Protein AF-A0A1X7E8T2-F1 (afdb_monomer_lite)

Foldseek 3Di:
DDDDDDDDDDDDDDDDDDDDDDDDDDDDDDDDDDDDDDDDDPDDPPPDPPPPPDDDDVLVVLLVLLLVVLVCVVVVHDDDPCVVSVHDPQSVVLSVVLNVVLVVQCVVPNDVSSSVSSNVSSSVSSVVQVVVPHPPPDPDD

Structure (mmCIF, N/CA/C/O backbone):
data_AF-A0A1X7E8T2-F1
#
_entry.id   AF-A0A1X7E8T2-F1
#
loop_
_atom_site.group_PDB
_atom_site.id
_atom_site.type_symbol
_atom_site.label_atom_id
_atom_site.label_alt_id
_atom_site.label_comp_id
_atom_site.label_asym_id
_atom_site.label_entity_id
_atom_site.label_seq_id
_atom_site.pdbx_PDB_ins_code
_atom_site.Cartn_x
_atom_site.Cartn_y
_atom_site.Cartn_z
_atom_site.occupancy
_atom_site.B_iso_or_equiv
_atom_site.auth_seq_id
_atom_site.auth_comp_id
_atom_site.auth_asym_id
_atom_site.auth_atom_id
_atom_site.pdbx_PDB_model_num
ATOM 1 N N . MET A 1 1 ? -57.984 16.755 6.694 1.00 47.62 1 MET A N 1
ATOM 2 C CA . MET A 1 1 ? -57.426 17.216 7.982 1.00 47.62 1 MET A CA 1
ATOM 3 C C . MET A 1 1 ? -56.190 18.036 7.665 1.00 47.62 1 MET A C 1
ATOM 5 O O . MET A 1 1 ? -55.343 17.577 6.915 1.00 47.62 1 MET A O 1
ATOM 9 N N . THR A 1 2 ? -56.200 19.286 8.104 1.00 55.44 2 THR A N 1
ATOM 10 C CA . THR A 1 2 ? -55.196 20.333 7.880 1.00 55.44 2 THR A CA 1
ATOM 11 C C . THR A 1 2 ? -54.345 20.446 9.144 1.00 55.44 2 THR A C 1
ATOM 13 O O . THR A 1 2 ? -54.936 20.390 10.219 1.00 55.44 2 THR A O 1
ATOM 16 N N . THR A 1 3 ? -53.021 20.574 8.975 1.00 52.94 3 THR A N 1
ATOM 17 C CA . THR A 1 3 ? -51.999 21.299 9.780 1.00 52.94 3 THR A CA 1
ATOM 18 C C . THR A 1 3 ? -50.628 20.888 9.194 1.00 52.94 3 THR A C 1
ATOM 20 O O . THR A 1 3 ? -50.356 19.701 9.076 1.00 52.94 3 THR A O 1
ATOM 23 N N . GLY A 1 4 ? -49.823 21.752 8.553 1.00 41.75 4 GLY A N 1
ATOM 24 C CA . GLY A 1 4 ? -49.008 22.849 9.116 1.00 41.75 4 GLY A CA 1
ATOM 25 C C . GLY A 1 4 ? -47.667 22.274 9.622 1.00 41.75 4 GLY A C 1
ATOM 26 O O . GLY A 1 4 ? -47.700 21.336 10.399 1.00 41.75 4 GLY A O 1
ATOM 27 N N . GLY A 1 5 ? -46.451 22.700 9.273 1.00 45.28 5 GLY A N 1
ATOM 28 C CA . GLY A 1 5 ? -45.900 23.837 8.536 1.00 45.28 5 GLY A CA 1
ATOM 29 C C . GLY A 1 5 ? -44.436 24.047 8.997 1.00 45.28 5 GLY A C 1
ATOM 30 O O . GLY A 1 5 ? -44.117 23.683 10.122 1.00 45.28 5 GLY A O 1
ATOM 31 N N . ALA A 1 6 ? -43.606 24.657 8.131 1.00 50.69 6 ALA A N 1
ATOM 32 C CA . ALA A 1 6 ? -42.314 25.344 8.374 1.00 50.69 6 ALA A CA 1
ATOM 33 C C . ALA A 1 6 ? -41.153 24.542 9.024 1.00 50.69 6 ALA A C 1
ATOM 35 O O . ALA A 1 6 ? -41.306 23.859 10.020 1.00 50.69 6 ALA A O 1
ATOM 36 N N . GLY A 1 7 ? -39.907 24.577 8.551 1.00 42.00 7 GLY A N 1
ATOM 37 C CA . GLY A 1 7 ? -39.174 25.625 7.847 1.00 42.00 7 GLY A CA 1
ATOM 38 C C . GLY A 1 7 ? -37.920 25.951 8.668 1.00 42.00 7 GLY A C 1
ATOM 39 O O . GLY A 1 7 ? -38.041 26.374 9.811 1.00 42.00 7 GLY A O 1
ATOM 40 N N . ARG A 1 8 ? -36.717 25.761 8.110 1.00 49.94 8 ARG A N 1
ATOM 41 C CA . ARG A 1 8 ? -35.487 26.400 8.611 1.00 49.94 8 ARG A CA 1
ATOM 42 C C . ARG A 1 8 ? -34.585 26.777 7.444 1.00 49.94 8 ARG A C 1
ATOM 44 O O . ARG A 1 8 ? -33.839 25.961 6.917 1.00 49.94 8 ARG A O 1
ATOM 51 N N . ALA A 1 9 ? -34.693 28.047 7.072 1.00 47.41 9 ALA A N 1
ATOM 52 C CA . ALA A 1 9 ? -33.646 28.794 6.404 1.00 47.41 9 ALA A CA 1
ATOM 53 C C . ALA A 1 9 ? -32.583 29.189 7.443 1.00 47.41 9 ALA A C 1
ATOM 55 O O . ALA A 1 9 ? -32.914 29.537 8.577 1.00 47.41 9 ALA A O 1
ATOM 56 N N . GLY A 1 10 ? -31.317 29.140 7.042 1.00 40.50 10 GLY A N 1
ATOM 57 C CA . GLY A 1 10 ? -30.179 29.645 7.799 1.00 40.50 10 GLY A CA 1
ATOM 58 C C . GLY A 1 10 ? -29.156 30.211 6.826 1.00 40.50 10 GLY A C 1
ATOM 59 O O . GLY A 1 10 ? -28.277 29.501 6.351 1.00 40.50 10 GLY A O 1
ATOM 60 N N . THR A 1 11 ? -29.337 31.480 6.483 1.00 48.34 11 THR A N 1
ATOM 61 C CA . THR A 1 11 ? -28.379 32.343 5.789 1.00 48.34 11 THR A CA 1
ATOM 62 C C . THR A 1 11 ? -27.272 32.782 6.744 1.00 48.34 11 THR A C 1
ATOM 64 O O . THR A 1 11 ? -27.577 33.091 7.893 1.00 48.34 11 THR A O 1
ATOM 67 N N . ALA A 1 12 ? -26.037 32.880 6.246 1.00 46.22 12 ALA A N 1
ATOM 68 C CA . ALA A 1 12 ? -25.117 34.018 6.424 1.00 46.22 12 ALA A CA 1
ATOM 69 C C . ALA A 1 12 ? -23.661 33.551 6.271 1.00 46.22 12 ALA A C 1
ATOM 71 O O . ALA A 1 12 ? -23.116 32.859 7.129 1.00 46.22 12 ALA A O 1
ATOM 72 N N . ARG A 1 13 ? -23.012 33.976 5.186 1.00 45.91 13 ARG A N 1
ATOM 73 C CA . ARG A 1 13 ? -21.558 34.153 5.139 1.00 45.91 13 ARG A CA 1
ATOM 74 C C . ARG A 1 13 ? -21.294 35.484 4.449 1.00 45.91 13 ARG A C 1
ATOM 76 O O . ARG A 1 13 ? -21.153 35.533 3.235 1.00 45.91 13 ARG A O 1
ATOM 83 N N . ASP A 1 14 ? -21.265 36.534 5.256 1.00 47.06 14 ASP A N 1
ATOM 84 C CA . ASP A 1 14 ? -20.625 37.801 4.925 1.00 47.06 14 ASP A CA 1
ATOM 85 C C . ASP A 1 14 ? -19.284 37.862 5.653 1.00 47.06 14 ASP A C 1
ATOM 87 O O . ASP A 1 14 ? -19.180 37.484 6.821 1.00 47.06 14 ASP A O 1
ATOM 91 N N . GLY A 1 15 ? -18.252 38.331 4.957 1.00 39.97 15 GLY A N 1
ATOM 92 C CA . GLY A 1 15 ? -16.923 38.502 5.533 1.00 39.97 15 GLY A CA 1
ATOM 93 C C . GLY A 1 15 ? -15.854 38.801 4.493 1.00 39.97 15 GLY A C 1
ATOM 94 O O . GLY A 1 15 ? -14.969 37.987 4.256 1.00 39.97 15 GLY A O 1
ATOM 95 N N . ALA A 1 16 ? -15.954 39.970 3.865 1.00 48.88 16 ALA A N 1
ATOM 96 C CA . ALA A 1 16 ? -14.907 40.558 3.040 1.00 48.88 16 ALA A CA 1
ATOM 97 C C . ALA A 1 16 ? -13.656 40.905 3.875 1.00 48.88 16 ALA A C 1
ATOM 99 O O . ALA A 1 16 ? -13.767 41.474 4.960 1.00 48.88 16 ALA A O 1
ATOM 100 N N . GLY A 1 17 ? -12.467 40.637 3.329 1.00 40.22 17 GLY A N 1
ATOM 101 C CA . GLY A 1 17 ? -11.173 41.027 3.894 1.00 40.22 17 GLY A CA 1
ATOM 102 C C . GLY A 1 17 ? -10.175 41.349 2.782 1.00 40.22 17 GLY A C 1
ATOM 103 O O . GLY A 1 17 ? -9.835 40.494 1.975 1.00 40.22 17 GLY A O 1
ATOM 104 N N . ARG A 1 18 ? -9.779 42.620 2.714 1.00 47.09 18 ARG A N 1
ATOM 105 C CA . ARG A 1 18 ? -8.956 43.284 1.694 1.00 47.09 18 ARG A CA 1
ATOM 106 C C . ARG A 1 18 ? -7.446 43.001 1.814 1.00 47.09 18 ARG A C 1
ATOM 108 O O . ARG A 1 18 ? -6.938 42.809 2.908 1.00 47.09 18 ARG A O 1
ATOM 115 N N . ALA A 1 19 ? -6.781 43.250 0.680 1.00 41.53 19 ALA A N 1
ATOM 116 C CA . ALA A 1 19 ? -5.479 43.917 0.512 1.00 41.53 19 ALA A CA 1
ATOM 117 C C . ALA A 1 19 ? -4.166 43.120 0.676 1.00 41.53 19 ALA A C 1
ATOM 119 O O . ALA A 1 19 ? -3.725 42.792 1.767 1.00 41.53 19 ALA A O 1
ATOM 120 N N . ALA A 1 20 ? -3.521 42.944 -0.485 1.00 47.75 20 ALA A N 1
ATOM 121 C CA . ALA A 1 20 ? -2.163 43.375 -0.836 1.00 47.75 20 ALA A CA 1
ATOM 122 C C . ALA A 1 20 ? -1.031 43.249 0.200 1.00 47.75 20 ALA A C 1
ATOM 124 O O . ALA A 1 20 ? -0.985 43.999 1.166 1.00 47.75 20 ALA A O 1
ATOM 125 N N . ALA A 1 21 ? 0.003 42.485 -0.161 1.00 49.88 21 ALA A N 1
ATOM 126 C CA . ALA A 1 21 ? 1.390 42.915 0.019 1.00 49.88 21 ALA A CA 1
ATOM 127 C C . ALA A 1 21 ? 2.311 42.144 -0.935 1.00 49.88 21 ALA A C 1
ATOM 129 O O . ALA A 1 21 ? 2.346 40.916 -0.946 1.00 49.88 21 ALA A O 1
ATOM 130 N N . ALA A 1 22 ? 3.038 42.902 -1.750 1.00 49.47 22 ALA A N 1
ATOM 131 C CA . ALA A 1 22 ? 4.147 42.440 -2.560 1.00 49.47 22 ALA A CA 1
ATOM 132 C C . ALA A 1 22 ? 5.334 42.046 -1.669 1.00 49.47 22 ALA A C 1
ATOM 134 O O . ALA A 1 22 ? 5.624 42.730 -0.690 1.00 49.47 22 ALA A O 1
ATOM 135 N N . ALA A 1 23 ? 6.063 41.002 -2.056 1.00 49.69 23 ALA A N 1
ATOM 136 C CA . ALA A 1 23 ? 7.423 40.767 -1.584 1.00 49.69 23 ALA A CA 1
ATOM 137 C C . ALA A 1 23 ? 8.209 40.019 -2.668 1.00 49.69 23 ALA A C 1
ATOM 139 O O . ALA A 1 23 ? 8.424 38.812 -2.610 1.00 49.69 23 ALA A O 1
ATOM 140 N N . SER A 1 24 ? 8.605 40.762 -3.698 1.00 52.66 24 SER A N 1
ATOM 141 C CA . SER A 1 24 ? 9.630 40.347 -4.650 1.00 52.66 24 SER A CA 1
ATOM 142 C C . SER A 1 24 ? 10.980 40.395 -3.932 1.00 52.66 24 SER A C 1
ATOM 144 O O . SER A 1 24 ? 11.503 41.482 -3.691 1.00 52.66 24 SER A O 1
ATOM 146 N N . VAL A 1 25 ? 11.543 39.242 -3.566 1.00 58.47 25 VAL A N 1
ATOM 147 C CA . VAL A 1 25 ? 12.923 39.158 -3.067 1.00 58.47 25 VAL A CA 1
ATOM 148 C C . VAL A 1 25 ? 13.800 38.601 -4.178 1.00 58.47 25 VAL A C 1
ATOM 150 O O . VAL A 1 25 ? 13.649 37.464 -4.619 1.00 58.47 25 VAL A O 1
ATOM 153 N N . ALA A 1 26 ? 14.688 39.468 -4.653 1.00 53.72 26 ALA A N 1
ATOM 154 C CA . ALA A 1 26 ? 15.726 39.187 -5.622 1.00 53.72 26 ALA A CA 1
ATOM 155 C C . ALA A 1 26 ? 16.789 38.241 -5.046 1.00 53.72 26 ALA A C 1
ATOM 157 O O . ALA A 1 26 ? 17.225 38.408 -3.909 1.00 53.72 26 ALA A O 1
ATOM 158 N N . ALA A 1 27 ? 17.283 37.324 -5.874 1.00 51.81 27 ALA A N 1
ATOM 159 C CA . ALA A 1 27 ? 18.575 36.685 -5.667 1.00 51.81 27 ALA A CA 1
ATOM 160 C C . ALA A 1 27 ? 19.284 36.571 -7.022 1.00 51.81 27 ALA A C 1
ATOM 162 O O . ALA A 1 27 ? 19.103 35.618 -7.775 1.00 51.81 27 ALA A O 1
ATOM 163 N N . VAL A 1 28 ? 20.065 37.603 -7.342 1.00 53.75 28 VAL A N 1
ATOM 164 C CA . VAL A 1 28 ? 21.097 37.557 -8.379 1.00 53.75 28 VAL A CA 1
ATOM 165 C C . VAL A 1 28 ? 22.273 36.789 -7.785 1.00 53.75 28 VAL A C 1
ATOM 167 O O . VAL A 1 28 ? 22.878 37.249 -6.821 1.00 53.75 28 VAL A O 1
ATOM 170 N N . LEU A 1 29 ? 22.599 35.629 -8.351 1.00 52.75 29 LEU A N 1
ATOM 171 C CA . LEU A 1 29 ? 23.844 34.921 -8.062 1.00 52.75 29 LEU A CA 1
ATOM 172 C C . LEU A 1 29 ? 24.620 34.734 -9.362 1.00 52.75 29 LEU A C 1
ATOM 174 O O . LEU A 1 29 ? 24.509 33.731 -10.062 1.00 52.75 29 LEU A O 1
ATOM 178 N N . THR A 1 30 ? 25.407 35.757 -9.677 1.00 54.12 30 THR A N 1
ATOM 179 C CA . THR A 1 30 ? 26.516 35.695 -10.624 1.00 54.12 30 THR A CA 1
ATOM 180 C C . THR A 1 30 ? 27.659 34.944 -9.944 1.00 54.12 30 THR A C 1
ATOM 182 O O . THR A 1 30 ? 28.246 35.441 -8.986 1.00 54.12 30 THR A O 1
ATOM 185 N N . GLY A 1 31 ? 27.975 33.745 -10.428 1.00 50.38 31 GLY A N 1
ATOM 186 C CA . GLY A 1 31 ? 29.115 32.954 -9.969 1.00 50.38 31 GLY A CA 1
ATOM 187 C C . GLY A 1 31 ? 29.914 32.436 -11.156 1.00 50.38 31 GLY A C 1
ATOM 188 O O . GLY A 1 31 ? 29.696 31.316 -11.604 1.00 50.38 31 GLY A O 1
ATOM 189 N N . LEU A 1 32 ? 30.827 33.261 -11.677 1.00 53.78 32 LEU A N 1
ATOM 190 C CA . LEU A 1 32 ? 31.925 32.794 -12.521 1.00 53.78 32 LEU A CA 1
ATOM 191 C C . LEU A 1 32 ? 32.920 32.054 -11.623 1.00 53.78 32 LEU A C 1
ATOM 193 O O . LEU A 1 32 ? 33.567 32.676 -10.784 1.00 53.78 32 LEU A O 1
ATOM 197 N N . LEU A 1 33 ? 33.088 30.753 -11.842 1.00 56.59 33 LEU A N 1
ATOM 198 C CA . LEU A 1 33 ? 34.273 30.033 -11.391 1.00 56.59 33 LEU A CA 1
ATOM 199 C C . LEU A 1 33 ? 35.009 29.504 -12.614 1.00 56.59 33 LEU A C 1
ATOM 201 O O .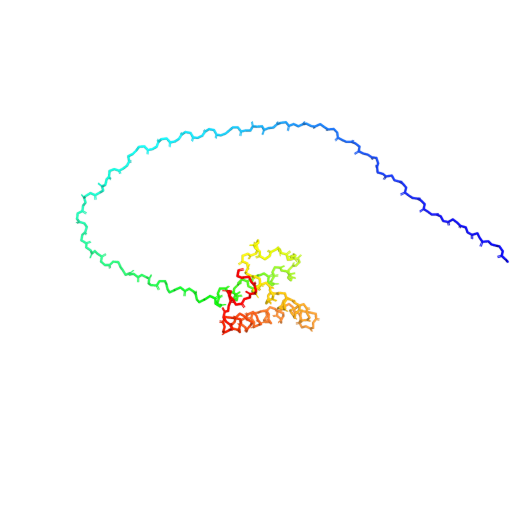 LEU A 1 33 ? 34.681 28.475 -13.200 1.00 56.59 33 LEU A O 1
ATOM 205 N N . ALA A 1 34 ? 36.002 30.297 -13.000 1.00 49.53 34 ALA A N 1
ATOM 206 C CA . ALA A 1 34 ? 37.111 29.877 -13.821 1.00 49.53 34 ALA A CA 1
ATOM 207 C C . ALA A 1 34 ? 37.964 28.853 -13.058 1.00 49.53 34 ALA A C 1
ATOM 209 O O . ALA A 1 34 ? 38.254 29.037 -11.879 1.00 49.53 34 ALA A O 1
ATOM 210 N N . GLY A 1 35 ? 38.432 27.839 -13.785 1.00 44.28 35 GLY A N 1
ATOM 211 C CA . GLY A 1 35 ? 39.659 27.117 -13.470 1.00 44.28 35 GLY A CA 1
ATOM 212 C C . GLY A 1 35 ? 39.517 25.904 -12.553 1.00 44.28 35 GLY A C 1
ATOM 213 O O . GLY A 1 35 ? 39.452 26.027 -11.338 1.00 44.28 35 GLY A O 1
ATOM 214 N N . CYS A 1 36 ? 39.685 24.717 -13.132 1.00 48.94 36 CYS A N 1
ATOM 215 C CA . CYS A 1 36 ? 40.750 23.848 -12.647 1.00 48.94 36 CYS A CA 1
ATOM 216 C C . CYS A 1 36 ? 41.314 23.044 -13.819 1.00 48.94 36 CYS A C 1
ATOM 218 O O . CYS A 1 36 ? 40.593 22.343 -14.530 1.00 48.94 36 CYS A O 1
ATOM 220 N N . ALA A 1 37 ? 42.606 23.246 -14.052 1.00 54.84 37 ALA A N 1
ATOM 221 C CA . ALA A 1 37 ? 43.408 22.523 -15.016 1.00 54.84 37 ALA A CA 1
ATOM 222 C C . ALA A 1 37 ? 43.394 21.017 -14.714 1.00 54.84 37 ALA A C 1
ATOM 224 O O . ALA A 1 37 ? 43.290 20.594 -13.563 1.00 54.84 37 ALA A O 1
ATOM 225 N N . ALA A 1 38 ? 43.510 20.216 -15.770 1.00 58.25 38 ALA A N 1
ATOM 226 C CA . ALA A 1 38 ? 43.612 18.768 -15.680 1.00 58.25 38 ALA A CA 1
ATOM 227 C C . ALA A 1 38 ? 44.798 18.340 -14.785 1.00 58.25 38 ALA A C 1
ATOM 229 O O . ALA A 1 38 ? 45.890 18.898 -14.918 1.00 58.25 38 ALA A O 1
ATOM 230 N N . PRO A 1 39 ? 44.630 17.339 -13.904 1.00 51.69 39 PRO A N 1
ATOM 231 C CA . PRO A 1 39 ? 45.729 16.793 -13.122 1.00 51.69 39 PRO A CA 1
ATOM 232 C C . PRO A 1 39 ? 46.579 15.847 -13.981 1.00 51.69 39 PRO A C 1
ATOM 234 O O . PRO A 1 39 ? 46.114 14.791 -14.403 1.00 51.69 39 PRO A O 1
ATOM 237 N N . THR A 1 40 ? 47.850 16.182 -14.205 1.00 55.84 40 THR A N 1
ATOM 238 C CA . THR A 1 40 ? 48.863 15.206 -14.636 1.00 55.84 40 THR A CA 1
ATOM 239 C C . THR A 1 40 ? 49.683 14.759 -13.434 1.00 55.84 40 THR A C 1
ATOM 241 O O . THR A 1 40 ? 50.658 15.406 -13.059 1.00 55.84 40 THR A O 1
ATOM 244 N N . ALA A 1 41 ? 49.296 13.627 -12.852 1.00 59.03 41 ALA A N 1
ATOM 245 C CA . ALA A 1 41 ? 50.164 12.797 -12.027 1.00 59.03 41 ALA A CA 1
ATOM 246 C C . ALA A 1 41 ? 49.932 11.328 -12.427 1.00 59.03 41 ALA A C 1
ATOM 248 O O . ALA A 1 41 ? 48.776 10.904 -12.481 1.00 59.03 41 ALA A O 1
ATOM 249 N N . PRO A 1 42 ? 50.977 10.535 -12.727 1.00 49.25 42 PRO A N 1
ATOM 250 C CA . PRO A 1 42 ? 50.826 9.098 -12.914 1.00 49.25 42 PRO A CA 1
ATOM 251 C C . PRO A 1 42 ? 50.599 8.447 -11.546 1.00 49.25 42 PRO A C 1
ATOM 253 O O . PRO A 1 42 ? 51.537 8.089 -10.836 1.00 49.25 42 PRO A O 1
ATOM 256 N N . SER A 1 43 ? 49.335 8.329 -11.148 1.00 50.88 43 SER A N 1
ATOM 257 C CA . SER A 1 43 ? 48.945 7.527 -9.995 1.00 50.88 43 SER A CA 1
ATOM 258 C C . SER A 1 43 ? 48.997 6.053 -10.381 1.00 50.88 43 SER A C 1
ATOM 260 O O . SER A 1 43 ? 48.236 5.594 -11.232 1.00 50.88 43 SER A O 1
ATOM 262 N N . SER A 1 44 ? 49.907 5.313 -9.749 1.00 59.91 44 SER A N 1
ATOM 263 C CA . SER A 1 44 ? 49.912 3.852 -9.720 1.00 59.91 44 SER A CA 1
ATOM 264 C C . SER A 1 44 ? 48.490 3.320 -9.493 1.00 59.91 44 SER A C 1
ATOM 266 O O . SER A 1 44 ? 47.788 3.877 -8.641 1.00 59.91 44 SER A O 1
ATOM 268 N N . PRO A 1 45 ? 48.044 2.254 -10.185 1.00 50.25 45 PRO A N 1
ATOM 269 C CA . PRO A 1 45 ? 46.756 1.642 -9.900 1.00 50.25 45 PRO A CA 1
ATOM 270 C C . PRO A 1 45 ? 46.837 0.948 -8.538 1.00 50.25 45 PRO A C 1
ATOM 272 O O . PRO A 1 45 ? 47.154 -0.233 -8.425 1.00 50.25 45 PRO A O 1
ATOM 275 N N . SER A 1 46 ? 46.580 1.707 -7.477 1.00 54.16 46 SER A N 1
ATOM 276 C CA . SER A 1 46 ? 46.198 1.141 -6.196 1.00 54.16 46 SER A CA 1
ATOM 277 C C . SER A 1 46 ? 44.792 0.597 -6.405 1.00 54.16 46 SER A C 1
ATOM 279 O O . SER A 1 46 ? 43.830 1.362 -6.476 1.00 54.16 46 SER A O 1
ATOM 281 N N . SER A 1 47 ? 44.696 -0.712 -6.637 1.00 56.94 47 SER A N 1
ATOM 282 C CA . SER A 1 47 ? 43.436 -1.434 -6.782 1.00 56.94 47 SER A CA 1
ATOM 283 C C . SER A 1 47 ? 42.602 -1.243 -5.518 1.00 56.94 47 SER A C 1
ATOM 285 O O . SER A 1 47 ? 42.721 -1.998 -4.555 1.00 56.94 47 SER A O 1
ATOM 287 N N . ALA A 1 48 ? 41.765 -0.207 -5.506 1.00 63.00 48 ALA A N 1
ATOM 288 C CA . ALA A 1 48 ? 40.716 -0.078 -4.518 1.00 63.00 48 ALA A CA 1
ATOM 289 C C . ALA A 1 48 ? 39.777 -1.285 -4.686 1.00 63.00 48 ALA A C 1
ATOM 291 O O . ALA A 1 48 ? 39.390 -1.595 -5.821 1.00 63.00 48 ALA A O 1
ATOM 292 N N . PRO A 1 49 ? 39.408 -1.993 -3.605 1.00 53.31 49 PRO A N 1
ATOM 293 C CA . PRO A 1 49 ? 38.411 -3.044 -3.700 1.00 53.31 49 PRO A CA 1
ATOM 294 C C . PRO A 1 49 ? 37.118 -2.414 -4.219 1.00 53.31 49 PRO A C 1
ATOM 296 O O . PRO A 1 49 ? 36.507 -1.572 -3.562 1.00 53.31 49 PRO A O 1
ATOM 299 N N . SER A 1 50 ? 36.721 -2.797 -5.431 1.00 59.53 50 SER A N 1
ATOM 300 C CA . SER A 1 50 ? 35.430 -2.418 -5.993 1.00 59.53 50 SER A CA 1
ATOM 301 C C . SER A 1 50 ? 34.350 -3.094 -5.155 1.00 59.53 50 SER A C 1
ATOM 303 O O . SER A 1 50 ? 34.073 -4.282 -5.325 1.00 59.53 50 SER A O 1
ATOM 305 N N . LEU A 1 51 ? 33.773 -2.350 -4.207 1.00 56.09 51 LEU A N 1
ATOM 306 C CA . LEU A 1 51 ? 32.570 -2.753 -3.486 1.00 56.09 51 LEU A CA 1
ATOM 307 C C . LEU A 1 51 ? 31.467 -2.935 -4.532 1.00 56.09 51 LEU A C 1
ATOM 309 O O . LEU A 1 51 ? 30.884 -1.969 -5.019 1.00 56.09 51 LEU A O 1
ATOM 313 N N . SER A 1 52 ? 31.240 -4.181 -4.938 1.00 55.12 52 SER A N 1
ATOM 314 C CA . SER A 1 52 ? 30.211 -4.531 -5.911 1.00 55.12 52 SER A CA 1
ATOM 315 C C . SER A 1 52 ? 28.845 -4.372 -5.252 1.00 55.12 52 SER A C 1
ATOM 317 O O . SER A 1 52 ? 28.301 -5.314 -4.678 1.00 55.12 52 SER A O 1
ATOM 319 N N . SER A 1 53 ? 28.297 -3.158 -5.302 1.00 64.12 53 SER A N 1
ATOM 320 C CA . SER A 1 53 ? 26.900 -2.884 -4.974 1.00 64.12 53 SER A CA 1
ATOM 321 C C . SER A 1 53 ? 26.029 -3.610 -5.993 1.00 64.12 53 SER A C 1
ATOM 323 O O . SER A 1 53 ? 25.785 -3.106 -7.087 1.00 64.12 53 SER A O 1
ATOM 325 N N . SER A 1 54 ? 25.600 -4.829 -5.665 1.00 61.59 54 SER A N 1
ATOM 326 C CA . SER A 1 54 ? 24.637 -5.541 -6.504 1.00 61.59 54 SER A CA 1
ATOM 327 C C . SER A 1 54 ? 23.336 -4.735 -6.556 1.00 61.59 54 SER A C 1
ATOM 329 O O . SER A 1 54 ? 22.873 -4.266 -5.508 1.00 61.59 54 SER A O 1
ATOM 331 N N . PRO A 1 55 ? 22.740 -4.540 -7.744 1.00 77.88 55 PRO A N 1
ATOM 332 C CA . PRO A 1 55 ? 21.491 -3.802 -7.858 1.00 77.88 55 PRO A CA 1
ATOM 333 C C . PRO A 1 55 ? 20.400 -4.509 -7.047 1.00 77.88 55 PRO A C 1
ATOM 335 O O . PRO A 1 55 ? 20.295 -5.736 -7.059 1.00 77.88 55 PRO A O 1
ATOM 338 N N . THR A 1 56 ? 19.584 -3.737 -6.321 1.00 82.50 56 THR A N 1
ATOM 339 C CA . THR A 1 56 ? 18.410 -4.307 -5.645 1.00 82.50 56 THR A CA 1
ATOM 340 C C . THR A 1 56 ? 17.475 -4.891 -6.711 1.00 82.50 56 THR A C 1
ATOM 342 O O . THR A 1 56 ? 17.149 -4.168 -7.655 1.00 82.50 56 THR A O 1
ATOM 345 N N . PRO A 1 57 ? 16.990 -6.137 -6.554 1.00 89.56 57 PRO A N 1
ATOM 346 C CA . PRO A 1 57 ? 15.963 -6.683 -7.431 1.00 89.56 57 PRO A CA 1
ATOM 347 C C . PRO A 1 57 ? 14.714 -5.784 -7.462 1.00 89.56 57 PRO A C 1
ATOM 349 O O . PRO A 1 57 ? 14.311 -5.253 -6.416 1.00 89.56 57 PRO A O 1
ATOM 352 N N . PRO A 1 58 ? 14.084 -5.588 -8.630 1.00 90.62 58 PRO A N 1
ATOM 353 C CA . PRO A 1 58 ? 12.979 -4.645 -8.776 1.00 90.62 58 PRO A CA 1
ATOM 354 C C . PRO A 1 58 ? 11.745 -5.042 -7.945 1.00 90.62 58 PRO A C 1
ATOM 356 O O . PRO A 1 58 ? 11.062 -4.175 -7.393 1.00 90.62 58 PRO A O 1
ATOM 359 N N . GLU A 1 59 ? 11.502 -6.337 -7.738 1.00 94.25 59 GLU A N 1
ATOM 360 C CA . GLU A 1 59 ? 10.448 -6.836 -6.854 1.00 94.25 59 GLU A CA 1
ATOM 361 C C . GLU A 1 59 ? 10.695 -6.474 -5.383 1.00 94.25 59 GLU A C 1
ATOM 363 O O . GLU A 1 59 ? 9.756 -6.137 -4.663 1.00 94.25 59 GLU A O 1
ATOM 368 N N . ALA A 1 60 ? 11.955 -6.455 -4.940 1.00 95.38 60 ALA A N 1
ATOM 369 C CA . ALA A 1 60 ? 12.305 -6.069 -3.577 1.00 95.38 60 ALA A CA 1
ATOM 370 C C . ALA A 1 60 ? 12.149 -4.556 -3.361 1.00 95.38 60 ALA A C 1
ATOM 372 O O . ALA A 1 60 ? 11.774 -4.119 -2.269 1.00 95.38 60 ALA A O 1
ATOM 373 N N . LEU A 1 61 ? 12.392 -3.742 -4.395 1.00 95.00 61 LEU A N 1
ATOM 374 C CA . LEU A 1 61 ? 12.068 -2.317 -4.359 1.00 95.00 61 LEU A CA 1
ATOM 375 C C . LEU A 1 61 ? 10.551 -2.095 -4.270 1.00 95.00 61 LEU A C 1
ATOM 377 O O . LEU A 1 61 ? 10.114 -1.364 -3.382 1.00 95.00 61 LEU A O 1
ATOM 381 N N . CYS A 1 62 ? 9.765 -2.787 -5.100 1.00 96.38 62 CYS A N 1
ATOM 382 C CA . CYS A 1 62 ? 8.299 -2.769 -5.035 1.00 96.38 62 CYS A CA 1
ATOM 383 C C . CYS A 1 62 ? 7.792 -3.108 -3.631 1.00 96.38 62 CYS A C 1
ATOM 385 O O . CYS A 1 6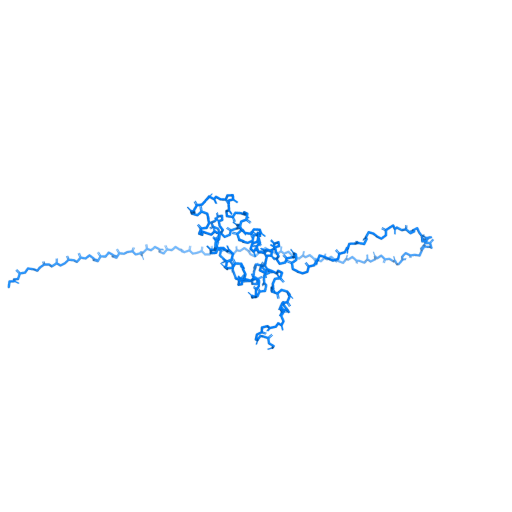2 ? 7.012 -2.350 -3.058 1.00 96.38 62 CYS A O 1
ATOM 387 N N . THR A 1 63 ? 8.293 -4.190 -3.019 1.00 98.44 63 THR A N 1
ATOM 388 C CA . THR A 1 63 ? 7.871 -4.579 -1.666 1.00 98.44 63 THR A CA 1
ATOM 389 C C . THR A 1 63 ? 8.147 -3.470 -0.653 1.00 98.44 63 THR A C 1
ATOM 391 O O . THR A 1 63 ? 7.285 -3.176 0.171 1.00 98.44 63 THR A O 1
ATOM 394 N N . ARG A 1 64 ? 9.315 -2.817 -0.710 1.00 98.06 64 ARG A N 1
ATOM 395 C CA . ARG A 1 64 ? 9.639 -1.713 0.210 1.00 98.06 64 ARG A CA 1
ATOM 396 C C . ARG A 1 64 ? 8.693 -0.524 0.043 1.00 98.06 64 ARG A C 1
ATOM 398 O O . ARG A 1 64 ? 8.227 0.001 1.052 1.00 98.06 64 ARG A O 1
ATOM 405 N N . LEU A 1 65 ? 8.392 -0.134 -1.196 1.00 97.06 65 LEU A N 1
ATOM 406 C CA . LEU A 1 65 ? 7.486 0.979 -1.489 1.00 97.06 65 LEU A CA 1
ATOM 407 C C . LEU A 1 65 ? 6.056 0.681 -1.026 1.00 97.06 65 LEU A C 1
ATOM 409 O O . LEU A 1 65 ? 5.460 1.491 -0.319 1.00 97.06 65 LEU A O 1
ATOM 413 N N . VAL A 1 66 ? 5.529 -0.501 -1.354 1.00 98.38 66 VAL A N 1
ATOM 414 C CA . VAL A 1 66 ? 4.179 -0.914 -0.945 1.00 98.38 66 VAL A CA 1
ATOM 415 C C . VAL A 1 66 ? 4.062 -0.983 0.580 1.00 98.38 66 VAL A C 1
ATOM 417 O O . VAL A 1 66 ? 3.105 -0.455 1.138 1.00 98.38 66 VAL A O 1
ATOM 420 N N . VAL A 1 67 ? 5.044 -1.570 1.278 1.00 98.69 67 VAL A N 1
ATOM 421 C CA . VAL A 1 67 ? 5.040 -1.636 2.753 1.00 98.69 67 VAL A CA 1
ATOM 422 C C . VAL A 1 67 ? 5.073 -0.239 3.372 1.00 98.69 67 VAL A C 1
ATOM 424 O O . VAL A 1 67 ? 4.337 0.023 4.322 1.00 98.69 67 VAL A O 1
ATOM 427 N N . HIS A 1 68 ? 5.917 0.656 2.853 1.00 98.25 68 HIS A N 1
ATOM 428 C CA . HIS A 1 68 ? 6.023 2.025 3.352 1.00 98.25 68 HIS A CA 1
ATOM 429 C C . HIS A 1 68 ? 4.684 2.763 3.247 1.00 98.25 68 HIS A C 1
ATOM 431 O O . HIS A 1 68 ? 4.166 3.254 4.249 1.00 98.25 68 HIS A O 1
ATOM 437 N N . TRP A 1 69 ? 4.085 2.769 2.058 1.00 98.38 69 TRP A N 1
ATOM 438 C CA . TRP A 1 69 ? 2.840 3.489 1.824 1.00 98.38 69 TRP A CA 1
ATOM 439 C C . TRP A 1 69 ? 1.633 2.849 2.505 1.00 98.38 69 TRP A C 1
ATOM 441 O O . TRP A 1 69 ? 0.752 3.566 2.975 1.00 98.38 69 TRP A O 1
ATOM 451 N N . ALA A 1 70 ? 1.599 1.521 2.638 1.00 98.31 70 ALA A N 1
ATOM 452 C CA . ALA A 1 70 ? 0.535 0.851 3.378 1.00 98.31 70 ALA A CA 1
ATOM 453 C C . ALA A 1 70 ? 0.526 1.276 4.852 1.00 98.31 70 ALA A C 1
ATOM 455 O O . ALA A 1 70 ? -0.538 1.510 5.425 1.00 98.31 70 ALA A O 1
ATOM 456 N N . ARG A 1 71 ? 1.710 1.431 5.456 1.00 98.19 71 ARG A N 1
ATOM 457 C CA . ARG A 1 71 ? 1.848 1.935 6.828 1.00 98.19 71 ARG A CA 1
ATOM 458 C C . ARG A 1 71 ? 1.385 3.380 6.953 1.00 98.19 71 ARG A C 1
ATOM 460 O O . ARG A 1 71 ? 0.629 3.669 7.873 1.00 98.19 71 ARG A O 1
ATOM 467 N N . GLU A 1 72 ? 1.778 4.247 6.023 1.00 97.81 72 GLU A N 1
ATOM 468 C CA . GLU A 1 72 ? 1.330 5.646 6.006 1.00 97.81 72 GLU A CA 1
ATOM 469 C C . GLU A 1 72 ? -0.199 5.761 5.923 1.00 97.81 72 GLU A C 1
ATOM 471 O O . GLU A 1 72 ? -0.849 6.385 6.764 1.00 97.81 72 GLU A O 1
ATOM 476 N N . VAL A 1 73 ? -0.812 5.050 4.975 1.00 97.25 73 VAL A N 1
ATOM 477 C CA . VAL A 1 73 ? -2.270 5.079 4.785 1.00 97.25 73 VAL A CA 1
ATOM 478 C C . VAL A 1 73 ? -3.024 4.498 5.990 1.00 97.25 73 VAL A C 1
ATOM 480 O O . VAL A 1 73 ? -4.125 4.945 6.315 1.00 97.25 73 VAL A O 1
ATOM 483 N N . LEU A 1 74 ? -2.465 3.501 6.679 1.00 96.56 74 LEU A N 1
ATOM 484 C CA . LEU A 1 74 ? -3.055 2.970 7.914 1.00 96.56 74 LEU A CA 1
ATOM 485 C C . LEU A 1 74 ? -2.810 3.860 9.138 1.00 96.56 74 LEU A C 1
ATOM 487 O O . LEU A 1 74 ? -3.589 3.793 10.090 1.00 96.56 74 LEU A O 1
ATOM 491 N N . GLY A 1 75 ? -1.763 4.685 9.113 1.00 94.81 75 GLY A N 1
ATOM 492 C CA . GLY A 1 75 ? -1.421 5.660 10.150 1.00 94.81 75 GLY A CA 1
ATOM 493 C C . GLY A 1 75 ? -2.334 6.888 10.187 1.00 94.81 75 GLY A C 1
ATOM 494 O O . GLY A 1 75 ? -2.186 7.726 11.071 1.00 94.81 75 GLY A O 1
ATOM 495 N N . GLY A 1 76 ? -3.298 6.985 9.267 1.00 91.00 76 GLY A N 1
ATOM 496 C CA . GLY A 1 76 ? -4.194 8.135 9.118 1.00 91.00 76 GLY A CA 1
ATOM 497 C C . GLY A 1 76 ? -3.886 8.995 7.893 1.00 91.00 76 GLY A C 1
ATOM 498 O O . GLY A 1 76 ? -4.612 9.956 7.639 1.00 91.00 76 GLY A O 1
ATOM 499 N N . GLY A 1 77 ? -2.858 8.639 7.118 1.00 90.75 77 GLY A N 1
ATOM 500 C CA . GLY A 1 77 ? -2.579 9.236 5.821 1.00 90.75 77 GLY A CA 1
ATOM 501 C C . GLY A 1 77 ? -3.654 8.921 4.777 1.00 90.75 77 GLY A C 1
ATOM 502 O O . GLY A 1 77 ? -4.476 8.009 4.917 1.00 90.75 77 GLY A O 1
ATOM 503 N N . THR A 1 78 ? -3.637 9.688 3.690 1.00 90.00 78 THR A N 1
ATOM 504 C CA . THR A 1 78 ? -4.467 9.431 2.505 1.00 90.00 78 THR A CA 1
ATOM 505 C C . THR A 1 78 ? -3.611 8.847 1.391 1.00 90.00 78 THR A C 1
ATOM 507 O O . THR A 1 78 ? -2.383 8.913 1.439 1.00 90.00 78 THR A O 1
ATOM 510 N N . TYR A 1 79 ? -4.253 8.268 0.380 1.00 89.00 79 TYR A N 1
ATOM 511 C CA . TYR A 1 79 ? -3.538 7.941 -0.845 1.00 89.00 79 TYR A CA 1
ATOM 512 C C . TYR A 1 79 ? -3.111 9.235 -1.541 1.00 89.00 79 TYR A C 1
ATOM 514 O O . TYR A 1 79 ? -3.945 10.109 -1.777 1.00 89.00 79 TYR A O 1
ATOM 522 N N . GLY A 1 80 ? -1.834 9.327 -1.903 1.00 89.56 80 GLY A N 1
ATOM 523 C CA . GLY A 1 80 ? -1.408 10.229 -2.968 1.00 89.56 80 GLY A CA 1
ATOM 524 C C . GLY A 1 80 ? -1.813 9.675 -4.335 1.00 89.56 80 GLY A C 1
ATOM 525 O O . GLY A 1 80 ? -2.284 8.536 -4.454 1.00 89.56 80 GLY A O 1
ATOM 526 N N . ASP A 1 81 ? -1.608 10.467 -5.383 1.00 89.50 81 ASP A N 1
ATOM 527 C CA . ASP A 1 81 ? -1.552 9.901 -6.725 1.00 89.50 81 ASP A CA 1
ATOM 528 C C . ASP A 1 81 ? -0.310 9.001 -6.856 1.00 89.50 81 ASP A C 1
ATOM 530 O O . ASP A 1 81 ? 0.716 9.210 -6.200 1.00 89.50 81 ASP A O 1
ATOM 534 N N . TYR A 1 82 ? -0.410 7.966 -7.690 1.00 89.25 82 TYR A N 1
ATOM 535 C CA . TYR A 1 82 ? 0.631 6.945 -7.795 1.00 89.25 82 TYR A CA 1
ATOM 536 C C . TYR A 1 82 ? 1.988 7.519 -8.243 1.00 89.25 82 TYR A C 1
ATOM 538 O O . TYR A 1 82 ? 3.024 7.016 -7.811 1.00 89.25 82 TYR A O 1
ATOM 546 N N . GLN A 1 83 ? 1.997 8.615 -9.013 1.00 90.81 83 GLN A N 1
ATOM 547 C CA . GLN A 1 83 ? 3.222 9.290 -9.456 1.00 90.81 83 GLN A CA 1
ATOM 548 C C . GLN A 1 83 ? 3.918 10.009 -8.297 1.00 90.81 83 GLN A C 1
ATOM 550 O O . GLN A 1 83 ? 5.112 9.804 -8.083 1.00 90.81 83 GLN A O 1
ATOM 555 N N . SER A 1 84 ? 3.178 10.772 -7.489 1.00 91.50 84 SER A N 1
ATOM 556 C CA . SER A 1 84 ? 3.712 11.416 -6.278 1.00 91.50 84 SER A CA 1
ATOM 557 C C . SER A 1 84 ? 4.240 10.407 -5.257 1.00 91.50 84 SER A C 1
ATOM 559 O O . SER A 1 84 ? 5.150 10.709 -4.487 1.00 91.50 84 SER A O 1
ATOM 561 N N . MET A 1 85 ? 3.698 9.188 -5.263 1.00 93.06 85 MET A N 1
ATOM 562 C CA . MET A 1 85 ? 4.136 8.093 -4.395 1.00 93.06 85 MET A CA 1
ATOM 563 C C . MET A 1 85 ? 5.336 7.308 -4.955 1.00 93.06 85 MET A C 1
ATOM 565 O O . MET A 1 85 ? 5.844 6.406 -4.281 1.00 93.06 85 MET A O 1
ATOM 569 N N . GLY A 1 86 ? 5.791 7.622 -6.174 1.00 93.25 86 GLY A N 1
ATOM 570 C CA . GLY A 1 86 ? 6.861 6.890 -6.858 1.00 93.25 86 GLY A CA 1
ATOM 571 C C . GLY A 1 86 ? 6.484 5.444 -7.199 1.00 93.25 86 GLY A C 1
ATOM 572 O O . GLY A 1 86 ? 7.356 4.582 -7.307 1.00 93.25 86 GLY A O 1
ATOM 573 N N . LEU A 1 87 ? 5.188 5.160 -7.322 1.00 92.56 87 LEU A N 1
ATOM 574 C CA . LEU A 1 87 ? 4.646 3.854 -7.673 1.00 92.56 87 LEU A CA 1
ATOM 575 C C . LEU A 1 87 ? 4.308 3.841 -9.165 1.00 92.56 87 LEU A C 1
ATOM 577 O O . LEU A 1 87 ? 3.872 4.841 -9.724 1.00 92.56 87 LEU A O 1
ATOM 581 N N . SER A 1 88 ? 4.460 2.696 -9.828 1.00 91.06 88 SER A N 1
ATOM 582 C CA . SER A 1 88 ? 3.765 2.471 -11.101 1.00 91.06 88 SER A CA 1
ATOM 583 C C . SER A 1 88 ? 2.309 2.083 -10.839 1.00 91.06 88 SER A C 1
ATOM 585 O O . SER A 1 88 ? 1.991 1.607 -9.751 1.00 91.06 88 SER A O 1
A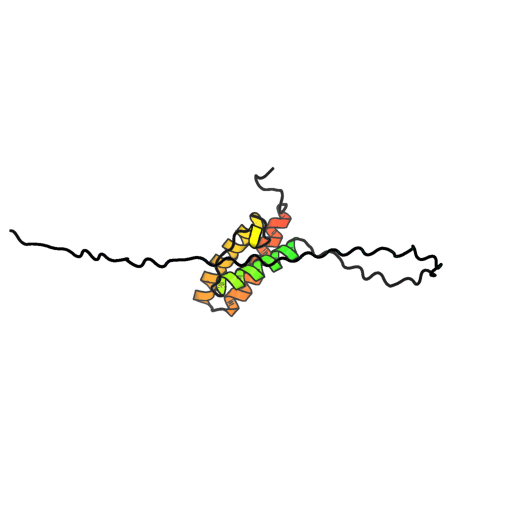TOM 587 N N . ASP A 1 89 ? 1.453 2.171 -11.856 1.00 90.88 89 ASP A N 1
ATOM 588 C CA . ASP A 1 89 ? 0.035 1.786 -11.766 1.00 90.88 89 ASP A CA 1
ATOM 589 C C . ASP A 1 89 ? -0.164 0.382 -11.154 1.00 90.88 89 ASP A C 1
ATOM 591 O O . ASP A 1 89 ? -0.808 0.227 -10.122 1.00 90.88 89 ASP A O 1
ATOM 595 N N . GLY A 1 90 ? 0.545 -0.632 -11.667 1.00 91.94 90 GLY A N 1
ATOM 596 C CA . GLY A 1 90 ? 0.485 -1.987 -11.101 1.00 91.94 90 GLY A CA 1
ATOM 597 C C . GLY A 1 90 ? 0.948 -2.100 -9.637 1.00 91.94 90 GLY A C 1
ATOM 598 O O . GLY A 1 90 ? 0.397 -2.893 -8.881 1.00 91.94 90 GLY A O 1
ATOM 599 N N . GLN A 1 91 ? 1.915 -1.287 -9.195 1.00 94.94 91 GLN A N 1
ATOM 600 C CA . GLN A 1 91 ? 2.341 -1.269 -7.786 1.00 94.94 91 GLN A CA 1
ATOM 601 C C . GLN A 1 91 ? 1.304 -0.578 -6.902 1.00 94.94 91 GLN A C 1
ATOM 603 O O . GLN A 1 91 ? 1.106 -0.974 -5.754 1.00 94.94 9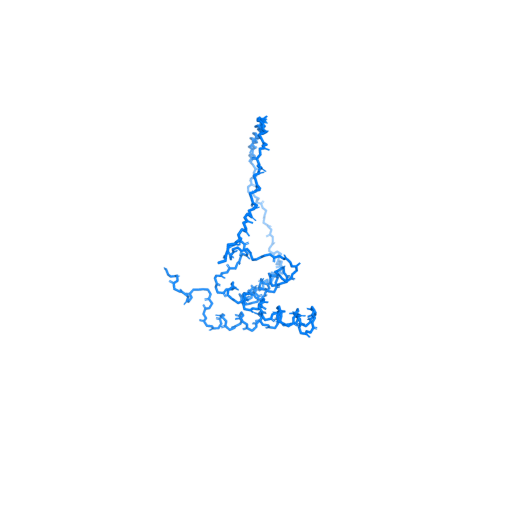1 GLN A O 1
ATOM 608 N N . TYR A 1 92 ? 0.632 0.440 -7.438 1.00 95.69 92 TYR A N 1
ATOM 609 C CA . TYR A 1 92 ? -0.464 1.119 -6.767 1.00 95.69 92 TYR A CA 1
ATOM 610 C C . TYR A 1 92 ? -1.662 0.185 -6.569 1.00 95.69 92 TYR A C 1
ATOM 612 O O . TYR A 1 92 ? -2.233 0.156 -5.482 1.00 95.69 92 TYR A O 1
ATOM 620 N N . GLU A 1 93 ? -1.987 -0.660 -7.550 1.00 95.44 93 GLU A N 1
ATOM 621 C CA . GLU A 1 93 ? -3.023 -1.687 -7.384 1.00 95.44 93 GLU A CA 1
ATOM 622 C C . GLU A 1 93 ? -2.690 -2.686 -6.272 1.00 95.44 93 GLU A C 1
ATOM 624 O O . GLU A 1 93 ? -3.532 -2.965 -5.415 1.00 95.44 93 GLU A O 1
ATOM 629 N N . ILE A 1 94 ? -1.438 -3.156 -6.219 1.00 97.31 94 ILE A N 1
ATOM 630 C CA . ILE A 1 94 ? -0.963 -4.013 -5.123 1.00 97.31 94 ILE A CA 1
ATOM 631 C C . ILE A 1 94 ? -1.116 -3.286 -3.782 1.00 97.31 94 ILE A C 1
ATOM 633 O O . ILE A 1 94 ? -1.631 -3.863 -2.827 1.00 97.31 94 ILE A O 1
ATOM 637 N N . LEU A 1 95 ? -0.718 -2.012 -3.703 1.00 98.00 95 LEU A N 1
ATOM 638 C CA . LEU A 1 95 ? -0.880 -1.207 -2.494 1.00 98.00 95 LEU A CA 1
ATOM 639 C C . LEU A 1 95 ? -2.344 -1.130 -2.044 1.00 98.00 95 LEU A C 1
ATOM 641 O O . LEU A 1 95 ? -2.619 -1.332 -0.860 1.00 98.00 95 LEU A O 1
ATOM 645 N N . ARG A 1 96 ? -3.280 -0.847 -2.957 1.00 97.62 96 ARG A N 1
ATOM 646 C CA . ARG A 1 96 ? -4.705 -0.727 -2.613 1.00 97.62 96 ARG A CA 1
ATOM 647 C C . ARG A 1 96 ? -5.263 -2.032 -2.050 1.00 97.62 96 ARG A C 1
ATOM 649 O O . ARG A 1 96 ? -5.950 -1.989 -1.030 1.00 97.62 96 ARG A O 1
ATOM 656 N N . ALA A 1 97 ? -4.926 -3.167 -2.662 1.00 98.25 97 ALA A N 1
ATOM 657 C CA . ALA A 1 97 ? -5.331 -4.486 -2.177 1.00 98.25 97 ALA A CA 1
ATOM 658 C C . ALA A 1 97 ? -4.754 -4.783 -0.780 1.00 98.25 97 ALA A C 1
ATOM 660 O O . ALA A 1 97 ? -5.494 -5.113 0.145 1.00 98.25 97 ALA A O 1
ATOM 661 N N . VAL A 1 98 ? -3.446 -4.565 -0.593 1.00 98.62 98 VAL A N 1
ATOM 662 C CA . VAL A 1 98 ? -2.767 -4.788 0.695 1.00 98.62 98 VAL A CA 1
ATOM 663 C C . VAL A 1 98 ? -3.365 -3.924 1.807 1.00 98.62 98 VAL A C 1
ATOM 665 O O . VAL A 1 98 ? -3.568 -4.407 2.920 1.00 98.62 98 VAL A O 1
ATOM 668 N N . VAL A 1 99 ? -3.659 -2.648 1.538 1.00 98.44 99 VAL A N 1
ATOM 669 C CA . VAL A 1 99 ? -4.261 -1.752 2.537 1.00 98.44 99 VAL A CA 1
ATOM 670 C C . VAL A 1 99 ? -5.675 -2.190 2.903 1.00 98.44 99 VAL A C 1
ATOM 672 O O . VAL A 1 99 ? -6.031 -2.115 4.080 1.00 98.44 99 VAL A O 1
ATOM 675 N N . ASP A 1 100 ? -6.483 -2.634 1.940 1.00 98.44 100 ASP A N 1
ATOM 676 C CA . ASP A 1 100 ? -7.837 -3.118 2.224 1.00 98.44 100 ASP A CA 1
ATOM 677 C C . ASP A 1 100 ? -7.809 -4.336 3.163 1.00 98.44 100 ASP A C 1
ATOM 679 O O . ASP A 1 100 ? -8.418 -4.321 4.241 1.00 98.44 100 ASP A O 1
ATOM 683 N N . GLU A 1 101 ? -6.984 -5.333 2.839 1.00 98.56 101 GLU A N 1
ATOM 684 C CA . GLU A 1 101 ? -6.794 -6.519 3.676 1.00 98.56 101 GLU A CA 1
ATOM 685 C C . GLU A 1 101 ? -6.221 -6.172 5.056 1.00 98.56 101 GLU A C 1
ATOM 687 O O . GLU A 1 101 ? -6.696 -6.667 6.083 1.00 98.56 101 GLU A O 1
ATOM 692 N N . ALA A 1 102 ? -5.243 -5.267 5.115 1.00 98.50 102 ALA A N 1
ATOM 693 C CA . ALA A 1 102 ? -4.645 -4.831 6.369 1.00 98.50 102 ALA A CA 1
ATOM 694 C C . ALA A 1 102 ? -5.634 -4.050 7.248 1.00 98.50 102 ALA A C 1
ATOM 696 O O . ALA A 1 102 ? -5.605 -4.188 8.472 1.00 98.50 102 ALA A O 1
ATOM 697 N N . ARG A 1 103 ? -6.558 -3.269 6.667 1.00 98.38 103 ARG A N 1
ATOM 698 C CA . ARG A 1 103 ? -7.646 -2.616 7.420 1.00 98.38 103 ARG A CA 1
ATOM 699 C C . ARG A 1 103 ? -8.580 -3.649 8.039 1.00 98.38 103 ARG A C 1
ATOM 701 O O . ARG A 1 103 ? -8.989 -3.476 9.191 1.00 98.38 103 ARG A O 1
ATOM 708 N N . ALA A 1 104 ? -8.919 -4.703 7.299 1.00 98.50 104 ALA A N 1
ATOM 709 C CA . ALA A 1 104 ? -9.723 -5.803 7.820 1.00 98.50 104 ALA A CA 1
ATOM 710 C C . ALA A 1 104 ? -8.983 -6.542 8.946 1.00 98.50 104 ALA A C 1
ATOM 712 O O . ALA A 1 104 ? -9.544 -6.747 10.023 1.00 98.50 104 ALA A O 1
ATOM 713 N N . GLU A 1 105 ? -7.707 -6.870 8.751 1.00 98.69 105 GLU A N 1
ATOM 714 C CA . GLU A 1 105 ? -6.896 -7.561 9.755 1.00 98.69 105 GLU A CA 1
ATOM 715 C C . GLU A 1 105 ? -6.690 -6.723 11.012 1.00 98.69 105 GLU A C 1
ATOM 717 O O . GLU A 1 105 ? -6.855 -7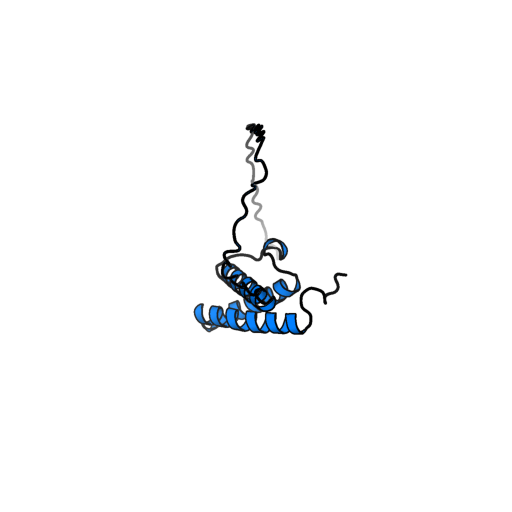.233 12.119 1.00 98.69 105 GLU A O 1
ATOM 722 N N . ARG A 1 106 ? -6.457 -5.415 10.866 1.00 98.31 106 ARG A N 1
ATOM 723 C CA . ARG A 1 106 ? -6.316 -4.496 12.000 1.00 98.31 106 ARG A CA 1
ATOM 724 C C . ARG A 1 106 ? -7.553 -4.488 12.886 1.00 98.31 106 ARG A C 1
ATOM 726 O O . ARG A 1 106 ? -7.426 -4.475 14.107 1.00 98.31 106 ARG A O 1
ATOM 733 N N . LYS A 1 107 ? -8.747 -4.512 12.285 1.00 98.06 107 LYS A N 1
ATOM 734 C CA . LYS A 1 107 ? -10.018 -4.587 13.024 1.00 98.06 107 LYS A CA 1
ATOM 735 C C . LYS A 1 107 ? -10.183 -5.923 13.753 1.00 98.06 107 LYS A C 1
ATOM 737 O O . LYS A 1 107 ? -10.780 -5.946 14.821 1.00 98.06 107 LYS A O 1
ATOM 742 N N . ARG A 1 108 ? -9.677 -7.020 13.178 1.00 98.31 108 ARG A N 1
ATOM 743 C CA . ARG A 1 108 ? -9.820 -8.376 13.732 1.00 98.31 108 ARG A CA 1
ATOM 744 C C . ARG A 1 108 ? -8.792 -8.700 14.813 1.00 98.31 108 ARG A C 1
ATOM 746 O O . ARG A 1 108 ? -9.140 -9.345 15.796 1.00 98.31 108 ARG A O 1
ATOM 753 N N . ARG A 1 109 ? -7.531 -8.323 14.599 1.00 98.38 109 ARG A N 1
ATOM 754 C CA . ARG A 1 109 ? -6.375 -8.826 15.361 1.00 98.38 109 ARG A CA 1
ATOM 755 C C . ARG A 1 109 ? -5.395 -7.744 15.820 1.00 98.38 109 ARG A C 1
ATOM 757 O O . ARG A 1 109 ? -4.399 -8.062 16.459 1.00 98.38 109 ARG A O 1
ATOM 764 N N . GLY A 1 110 ? -5.676 -6.473 15.539 1.00 98.25 110 GLY A N 1
ATOM 765 C CA . GLY A 1 110 ? -4.856 -5.348 15.986 1.00 98.25 110 GLY A CA 1
ATOM 766 C C . GLY A 1 110 ? -3.746 -4.944 15.012 1.00 98.25 110 GLY A C 1
ATOM 767 O O . GLY A 1 110 ? -3.617 -5.472 13.908 1.00 98.25 110 GLY A O 1
ATOM 768 N N . ALA A 1 111 ? -2.974 -3.931 15.411 1.00 98.00 111 ALA A N 1
ATOM 769 C CA . ALA A 1 111 ? -2.011 -3.258 14.540 1.00 98.00 111 ALA A CA 1
ATOM 770 C C . ALA A 1 111 ? -0.830 -4.152 14.127 1.00 98.00 111 ALA A C 1
ATOM 772 O O . ALA A 1 111 ? -0.452 -4.134 12.959 1.00 98.00 111 ALA A O 1
ATOM 773 N N . ASP A 1 112 ? -0.300 -4.966 15.042 1.00 98.31 112 ASP A N 1
ATOM 774 C CA . ASP A 1 112 ? 0.861 -5.820 14.759 1.00 98.31 112 ASP A CA 1
ATOM 775 C C . ASP A 1 112 ? 0.534 -6.906 13.729 1.00 98.31 112 ASP A C 1
ATOM 777 O O . ASP A 1 112 ? 1.302 -7.136 12.794 1.00 98.31 112 ASP A O 1
ATOM 781 N N . ALA A 1 113 ? -0.652 -7.514 13.841 1.00 98.50 113 ALA A N 1
ATOM 782 C CA . ALA A 1 113 ? -1.144 -8.489 12.871 1.00 98.50 113 ALA A CA 1
ATOM 783 C C . ALA A 1 113 ? -1.337 -7.862 11.480 1.00 98.50 113 ALA A C 1
ATOM 785 O O . ALA A 1 113 ? -1.025 -8.483 10.463 1.00 98.50 113 ALA A O 1
ATOM 786 N N . ALA A 1 114 ? -1.809 -6.613 11.425 1.00 98.56 114 ALA A N 1
ATOM 787 C CA . ALA A 1 114 ? -1.912 -5.877 10.172 1.00 98.56 114 ALA A CA 1
ATOM 788 C C . ALA A 1 114 ? -0.531 -5.572 9.571 1.00 98.56 114 ALA A C 1
ATOM 790 O O . ALA A 1 114 ? -0.353 -5.744 8.370 1.00 98.56 114 ALA A O 1
ATOM 791 N N . ASP A 1 115 ? 0.461 -5.179 10.377 1.00 98.56 115 ASP A N 1
ATOM 792 C CA . ASP A 1 115 ? 1.825 -4.933 9.886 1.00 98.56 115 ASP A CA 1
ATOM 793 C C . ASP A 1 115 ? 2.494 -6.212 9.356 1.00 98.56 115 ASP A C 1
ATOM 795 O O . ASP A 1 115 ? 3.178 -6.193 8.329 1.00 98.56 115 ASP A O 1
ATOM 799 N N . GLU A 1 116 ? 2.265 -7.351 10.012 1.00 98.69 116 GLU A N 1
ATOM 800 C CA . GLU A 1 116 ? 2.716 -8.646 9.507 1.00 98.69 116 GLU A CA 1
ATOM 801 C C . GLU A 1 116 ? 2.052 -9.003 8.172 1.00 98.69 116 GLU A C 1
ATOM 803 O O . GLU A 1 116 ? 2.751 -9.395 7.230 1.00 98.69 116 GLU A O 1
ATOM 808 N N . LEU A 1 117 ? 0.732 -8.805 8.064 1.00 98.75 117 LEU A N 1
ATOM 809 C CA . LEU A 1 117 ? -0.006 -9.006 6.819 1.00 98.75 117 LEU A CA 1
ATOM 810 C C . LEU A 1 117 ? 0.563 -8.134 5.700 1.00 98.75 117 LEU A C 1
ATOM 812 O O . LEU A 1 117 ? 0.889 -8.663 4.642 1.00 98.75 117 LEU A O 1
ATOM 816 N N . ILE A 1 118 ? 0.770 -6.836 5.944 1.00 98.69 118 ILE A N 1
ATOM 817 C CA . ILE A 1 118 ? 1.327 -5.901 4.955 1.00 98.69 118 ILE A CA 1
ATOM 818 C C . ILE A 1 118 ? 2.645 -6.423 4.388 1.00 98.69 118 ILE A C 1
ATOM 820 O O . ILE A 1 118 ? 2.823 -6.468 3.172 1.00 98.69 118 ILE A O 1
ATOM 824 N N . ARG A 1 119 ? 3.577 -6.849 5.251 1.00 98.69 119 ARG A N 1
ATOM 825 C CA . ARG A 1 119 ? 4.887 -7.354 4.810 1.00 98.69 119 ARG A CA 1
ATOM 826 C C . ARG A 1 119 ? 4.769 -8.616 3.961 1.00 98.69 119 ARG A C 1
ATOM 828 O O . ARG A 1 119 ? 5.521 -8.766 2.996 1.00 98.69 119 ARG A O 1
ATOM 835 N N . ARG A 1 120 ? 3.865 -9.527 4.329 1.00 98.69 120 ARG A N 1
ATOM 836 C CA . ARG A 1 120 ? 3.647 -10.784 3.608 1.00 98.69 120 ARG A CA 1
ATOM 837 C C . ARG A 1 120 ? 2.979 -10.535 2.258 1.00 98.69 120 ARG A C 1
ATOM 839 O O . ARG A 1 120 ? 3.525 -10.953 1.241 1.00 98.69 120 ARG A O 1
ATOM 846 N N . GLU A 1 121 ? 1.861 -9.817 2.237 1.00 98.69 121 GLU A N 1
ATOM 847 C CA . GLU A 1 121 ? 1.079 -9.606 1.016 1.00 98.69 121 GLU A CA 1
ATOM 848 C C . GLU A 1 121 ? 1.799 -8.692 0.021 1.00 98.69 121 GLU A C 1
ATOM 850 O O . GLU A 1 121 ? 1.812 -8.979 -1.174 1.00 98.69 121 GLU A O 1
ATOM 855 N N . ALA A 1 122 ? 2.524 -7.669 0.488 1.00 98.56 122 ALA A N 1
ATOM 856 C CA . ALA A 1 122 ? 3.362 -6.853 -0.391 1.00 98.56 122 ALA A CA 1
ATOM 857 C C . ALA A 1 122 ? 4.465 -7.683 -1.069 1.00 98.56 122 ALA A C 1
ATOM 859 O O . ALA A 1 122 ? 4.748 -7.500 -2.254 1.00 98.56 122 ALA A O 1
ATOM 860 N N . ARG A 1 123 ? 5.089 -8.618 -0.340 1.00 98.44 123 ARG A N 1
ATOM 861 C CA . ARG A 1 123 ? 6.098 -9.521 -0.909 1.00 98.44 123 ARG A CA 1
ATOM 862 C C . ARG A 1 123 ? 5.476 -10.456 -1.942 1.00 98.44 123 ARG A C 1
ATOM 864 O O . ARG A 1 123 ? 6.015 -10.582 -3.040 1.00 98.44 123 ARG A O 1
ATOM 871 N N . THR A 1 124 ? 4.355 -11.090 -1.603 1.00 98.25 124 THR A N 1
ATOM 872 C CA . THR A 1 124 ? 3.644 -12.022 -2.488 1.00 98.25 124 THR A CA 1
ATOM 873 C C . THR A 1 124 ? 3.161 -11.325 -3.758 1.00 98.25 124 THR A C 1
ATOM 875 O O . THR A 1 124 ? 3.451 -11.798 -4.857 1.00 98.25 124 THR A O 1
ATOM 878 N N . GLY A 1 125 ? 2.490 -10.179 -3.618 1.00 97.50 125 GLY A N 1
ATOM 879 C CA . GLY A 1 125 ? 1.950 -9.396 -4.727 1.00 97.50 125 GLY A CA 1
ATOM 880 C C . GLY A 1 125 ? 3.037 -8.872 -5.662 1.00 97.50 125 GLY A C 1
ATOM 881 O O . GLY A 1 125 ? 2.964 -9.100 -6.868 1.00 97.50 125 GLY A O 1
ATOM 882 N N . CYS A 1 126 ? 4.098 -8.257 -5.124 1.00 97.31 126 CYS A N 1
ATOM 883 C CA . CYS A 1 126 ? 5.214 -7.775 -5.944 1.00 97.31 126 CYS A CA 1
ATOM 884 C C . CYS A 1 126 ? 5.930 -8.921 -6.671 1.00 97.31 126 CYS A C 1
ATOM 886 O O . CYS A 1 126 ? 6.211 -8.807 -7.863 1.00 97.31 126 CYS A O 1
ATOM 888 N N . ALA A 1 127 ? 6.190 -10.046 -5.996 1.00 96.50 127 ALA A N 1
ATOM 889 C CA . ALA A 1 127 ? 6.810 -11.204 -6.638 1.00 96.5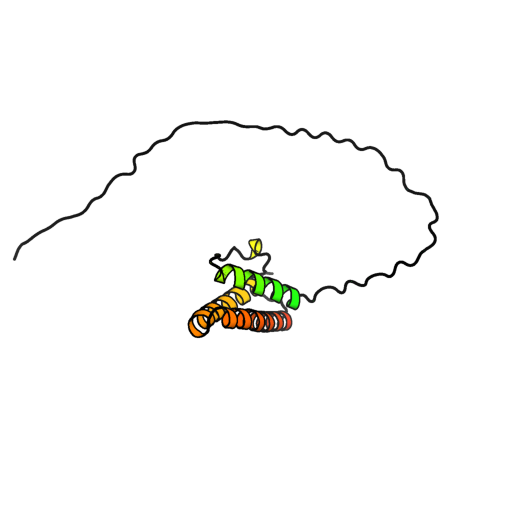0 127 ALA A CA 1
ATOM 890 C C . ALA A 1 127 ? 5.923 -11.783 -7.752 1.00 96.50 127 ALA A C 1
ATOM 892 O O . ALA A 1 127 ? 6.422 -12.146 -8.815 1.00 96.50 127 ALA A O 1
ATOM 893 N N . ALA A 1 128 ? 4.606 -11.863 -7.536 1.00 95.12 128 ALA A N 1
ATOM 894 C CA . ALA A 1 128 ? 3.666 -12.315 -8.557 1.00 95.12 128 ALA A CA 1
ATOM 895 C C . ALA A 1 128 ? 3.645 -11.373 -9.769 1.00 95.12 128 ALA A C 1
ATOM 897 O O . ALA A 1 128 ? 3.772 -11.841 -10.897 1.00 95.12 128 ALA A O 1
ATOM 898 N N . TRP A 1 129 ? 3.568 -10.064 -9.533 1.00 93.19 129 TRP A N 1
ATOM 899 C CA . TRP A 1 129 ? 3.487 -9.059 -10.589 1.00 93.19 129 TRP A CA 1
ATOM 900 C C . TRP A 1 129 ? 4.746 -8.995 -11.463 1.00 93.19 129 TRP A C 1
ATOM 902 O O . TRP A 1 129 ? 4.650 -8.928 -12.689 1.00 93.19 129 TRP A O 1
ATOM 912 N N . TYR A 1 130 ? 5.938 -9.096 -10.869 1.00 91.56 130 TYR A N 1
ATOM 913 C CA . TYR A 1 130 ? 7.179 -9.157 -11.648 1.00 91.56 130 TYR A CA 1
ATOM 914 C C . TYR A 1 130 ? 7.347 -10.484 -12.392 1.00 91.56 130 TYR A C 1
ATOM 916 O O . TYR A 1 130 ? 7.844 -10.481 -13.517 1.00 91.56 130 TYR A O 1
ATOM 924 N N . ARG A 1 131 ? 6.861 -11.608 -11.842 1.00 90.38 131 ARG A N 1
ATOM 925 C CA . ARG A 1 131 ? 6.808 -12.881 -12.586 1.00 90.38 131 ARG A CA 1
ATOM 926 C C . ARG A 1 131 ? 5.873 -12.823 -13.795 1.00 90.38 131 ARG A C 1
ATOM 928 O O . ARG A 1 131 ? 6.152 -13.490 -14.784 1.00 90.38 131 ARG A O 1
ATOM 935 N N . SER A 1 132 ? 4.799 -12.032 -13.741 1.00 87.00 132 SER A N 1
ATOM 936 C CA . SER A 1 132 ? 3.894 -11.816 -14.880 1.00 87.00 132 SER A CA 1
ATOM 937 C C . SER A 1 132 ? 4.370 -10.735 -15.860 1.00 87.00 132 SER A C 1
ATOM 939 O O . SER A 1 132 ? 3.645 -10.409 -16.794 1.00 87.00 132 SER A O 1
ATOM 941 N N . GLY A 1 133 ? 5.575 -10.185 -15.672 1.00 80.12 133 GLY A N 1
ATOM 942 C CA . GLY A 1 133 ? 6.207 -9.241 -16.599 1.00 80.12 133 GLY A CA 1
ATOM 943 C C . GLY A 1 133 ? 6.269 -7.787 -16.124 1.00 80.12 133 GLY A C 1
ATOM 944 O O . GLY A 1 133 ? 6.788 -6.946 -16.851 1.00 80.12 133 GLY A O 1
ATOM 945 N N . GLY A 1 134 ? 5.804 -7.485 -14.908 1.00 77.81 134 GLY A N 1
ATOM 946 C CA . GLY A 1 134 ? 6.056 -6.213 -14.228 1.00 77.81 134 GLY A CA 1
ATOM 947 C C . GLY A 1 134 ? 5.575 -4.960 -14.987 1.00 77.81 134 GLY A C 1
ATOM 948 O O . GLY A 1 134 ? 4.634 -5.029 -15.789 1.00 77.81 134 GLY A O 1
ATOM 949 N N . PRO A 1 135 ? 6.188 -3.789 -14.729 1.00 65.62 135 PRO A N 1
ATOM 950 C CA . PRO A 1 135 ? 5.832 -2.549 -15.410 1.00 65.62 135 PRO A CA 1
ATOM 951 C C . PRO A 1 135 ? 6.240 -2.639 -16.889 1.00 65.62 135 PRO A C 1
ATOM 953 O O . PRO A 1 135 ? 7.422 -2.722 -17.204 1.00 65.62 135 PRO A O 1
ATOM 956 N N . GLY A 1 136 ? 5.249 -2.645 -17.788 1.00 60.84 136 GLY A N 1
ATOM 957 C CA . GLY A 1 136 ? 5.442 -2.786 -19.242 1.00 60.84 136 GLY A CA 1
ATOM 958 C C . GLY A 1 136 ? 4.507 -3.793 -19.928 1.00 60.84 136 GLY A C 1
ATOM 959 O O . GLY A 1 136 ? 4.484 -3.866 -21.152 1.00 60.84 136 GLY A O 1
ATOM 960 N N . THR A 1 137 ? 3.717 -4.551 -19.159 1.00 54.22 137 THR A N 1
ATOM 961 C CA . THR A 1 137 ? 2.743 -5.539 -19.676 1.00 54.22 137 THR A CA 1
ATOM 962 C C . THR A 1 137 ? 1.278 -5.072 -19.650 1.00 54.22 137 THR A C 1
ATOM 964 O O . THR A 1 137 ? 0.393 -5.807 -20.082 1.00 54.22 137 THR A O 1
ATOM 967 N N . GLY A 1 138 ? 1.004 -3.850 -19.179 1.00 50.69 138 GLY A N 1
ATOM 968 C CA . GLY A 1 138 ? -0.328 -3.228 -19.185 1.00 50.69 138 GLY A CA 1
ATOM 969 C C . GLY A 1 138 ? -0.573 -2.354 -20.420 1.00 50.69 138 GLY A C 1
ATOM 970 O O . GLY A 1 138 ? 0.374 -1.964 -21.093 1.00 50.69 138 GLY A O 1
ATOM 971 N N . ALA A 1 139 ? -1.843 -2.026 -20.689 1.00 44.38 139 ALA A N 1
ATOM 972 C CA . ALA A 1 139 ? -2.374 -1.381 -21.904 1.00 44.38 139 ALA A CA 1
ATOM 973 C C . ALA A 1 139 ? -1.773 -0.015 -22.319 1.00 44.38 139 ALA A C 1
ATOM 975 O O . ALA A 1 139 ? -2.215 0.565 -23.307 1.00 44.38 139 ALA A O 1
ATOM 976 N N . TRP A 1 140 ? -0.768 0.492 -21.612 1.00 46.97 140 TRP A N 1
ATOM 977 C CA . TRP A 1 140 ? -0.028 1.693 -21.982 1.00 46.97 140 TRP A CA 1
ATOM 978 C C . TRP A 1 140 ? 1.215 1.303 -22.788 1.00 46.97 140 TRP A C 1
ATOM 980 O O . TRP A 1 140 ? 2.310 1.144 -22.243 1.00 46.97 140 TRP A O 1
ATOM 990 N N . ARG A 1 141 ? 0.997 1.124 -24.096 1.00 45.03 141 ARG A N 1
ATOM 991 C CA . ARG A 1 141 ? 2.002 1.376 -25.136 1.00 45.03 141 ARG A CA 1
ATOM 992 C C . ARG A 1 141 ? 1.820 2.781 -25.686 1.00 45.03 141 ARG A C 1
ATOM 994 O O . ARG A 1 141 ? 0.652 3.218 -25.763 1.00 45.03 141 ARG A O 1
#

Sequence (141 aa):
MTTGGAGRAGTARDGAGRAAAAASVAAVLTGLLAGCAAPTAPSSPSSAPSLSSSPTPPEALCTRLVVHWAREVLGGGTYGDYQSMGLSDGQYEILRAVVDEARAERKRRGADAADELIRREARTGCAAWYRSGGPGTGAWR

Radius of gyration: 28.76 Å; chains: 1; bounding box: 108×57×41 Å

Secondary structure (DSSP, 8-state):
------------------------------------PPP--------------PPPPHHHHHHHHHHHHHHHHHTT--PPPTTTTT--HHHHHHHHHHHHHHHHHHHHH-HHHHHHHHHHHHHHHHHHHHHTT-TTSSS--

pLDDT: mean 76.14, std 22.23, range [39.97, 98.75]